Protein AF-A0A8J6LFM0-F1 (afdb_monomer_lite)

Radius of gyration: 25.04 Å; chains: 1; bounding box: 47×31×76 Å

pLDDT: mean 81.5, std 9.44, range [43.84, 94.25]

Organism: Tenebrio molitor (NCBI:txid7067)

Foldseek 3Di:
DLVLVLVVLVVLLVQVVPDPDGPADPVNNVVSVVSNVVSVVVCVVVVV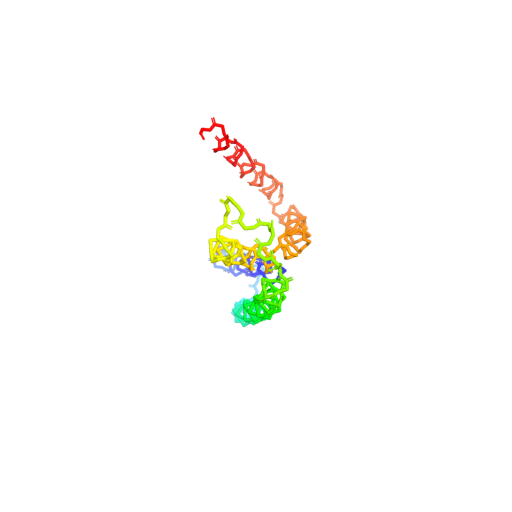VLVVVLVVVLVVQLVVVLVVLVVVLVPDDCPVVPPDDSVRVSVVVNVVSVVVSVCVSCVVCVPPVVVVVLVVSCVVCCVVPNCPSVVVVVVVVVVVVVVVVD

InterPro domains:
  IPR011527 ABC transporter type 1, transmembrane domain [PF00664] (4-144)
  IPR011527 ABC transporter type 1, transmembrane domain [PS50929] (1-150)
  IPR036640 ABC transporter type 1, transmembrane domain superfamily [G3DSA:1.20.1560.10] (1-150)
  IPR036640 ABC transporter type 1, transmembrane domain superfamily [SSF90123] (2-147)
  IPR050173 ATP-binding cassette transporter C-like [PTHR24223] (3-144)

Secondary structure (DSSP, 8-state):
-HHHHHHHHHHHHHHHHH-SS-SS-HHHHHHHHHHHHHHHHHHHHHHHHHHHHHHHHHHHHHHHHHHHHHHHHHH--GGGTTSS-HHHHHHHHHHHHHHHHHHHHHHHIIIIIHHHHHHHHHHHHHHHHTTHHHHHHHHHHHHHHHHTT-

Sequence (150 aa):
MLIICQPFCLGKLLDYFSQPETTITRDQAYVYAAVFVLLAALYVITFNWMILEETVLGMKVRVACGSLLYRHALKQTKSNLSKTTVGQTINLFANDLKRFEGLFTFLPFVLFITPIELIVSIYIFDVGYSHAALTAVAALVLIALGMCTY

Structure (mmCIF, N/CA/C/O backbone):
data_AF-A0A8J6LFM0-F1
#
_entry.id   AF-A0A8J6LFM0-F1
#
loop_
_atom_site.group_PDB
_atom_site.id
_atom_site.type_symbol
_atom_site.label_atom_id
_atom_site.label_alt_id
_atom_site.label_comp_id
_atom_site.label_asym_id
_atom_site.label_entity_id
_atom_site.label_seq_id
_atom_site.pdbx_PDB_ins_code
_atom_site.Cartn_x
_atom_site.Cartn_y
_atom_site.Cartn_z
_atom_site.occupancy
_atom_site.B_iso_or_equiv
_atom_site.auth_seq_id
_atom_site.auth_comp_id
_atom_site.auth_asym_id
_atom_site.auth_atom_id
_atom_site.pdbx_PDB_model_num
ATOM 1 N N . MET A 1 1 ? 6.666 -3.437 -5.667 1.00 62.03 1 MET A N 1
ATOM 2 C CA . MET A 1 1 ? 7.321 -4.217 -6.762 1.00 62.03 1 MET A CA 1
ATOM 3 C C . MET A 1 1 ? 6.794 -3.848 -8.153 1.00 62.03 1 MET A C 1
ATOM 5 O O . MET A 1 1 ? 7.579 -3.386 -8.969 1.00 62.03 1 MET A O 1
ATOM 9 N N . LEU A 1 2 ? 5.483 -3.952 -8.420 1.00 71.31 2 LEU A N 1
ATOM 10 C CA . LEU A 1 2 ? 4.858 -3.512 -9.687 1.00 71.31 2 LEU A CA 1
ATOM 11 C C . LEU A 1 2 ? 5.190 -2.057 -10.072 1.00 71.31 2 LEU A C 1
ATOM 13 O O . LEU A 1 2 ? 5.512 -1.779 -11.225 1.00 71.31 2 LEU A O 1
ATOM 17 N N . ILE A 1 3 ? 5.197 -1.159 -9.083 1.00 69.06 3 ILE A N 1
ATOM 18 C CA . ILE A 1 3 ? 5.529 0.266 -9.247 1.00 69.06 3 ILE A CA 1
ATOM 19 C C . ILE A 1 3 ? 7.004 0.475 -9.632 1.00 69.06 3 ILE A C 1
ATOM 21 O O . ILE A 1 3 ? 7.327 1.444 -10.302 1.00 69.06 3 ILE A O 1
ATOM 25 N N . ILE A 1 4 ? 7.905 -0.441 -9.258 1.00 73.31 4 ILE A N 1
ATOM 26 C CA . ILE A 1 4 ? 9.351 -0.328 -9.529 1.00 73.31 4 ILE A CA 1
ATOM 27 C C . ILE A 1 4 ? 9.661 -0.737 -10.978 1.00 73.31 4 ILE A C 1
ATOM 29 O O . ILE A 1 4 ? 10.528 -0.157 -11.625 1.00 73.31 4 ILE A O 1
ATOM 33 N N . CYS A 1 5 ? 8.924 -1.708 -11.527 1.00 77.44 5 CYS A N 1
ATOM 34 C CA . CYS A 1 5 ? 9.114 -2.167 -12.906 1.00 77.44 5 CYS A CA 1
ATOM 35 C C . CYS A 1 5 ? 8.598 -1.168 -13.956 1.00 77.44 5 CYS A C 1
ATOM 37 O O . CYS A 1 5 ? 9.129 -1.113 -15.067 1.00 77.44 5 CYS A O 1
ATOM 39 N N . GLN A 1 6 ? 7.582 -0.367 -13.620 1.00 83.50 6 GLN A N 1
ATOM 40 C CA . GLN A 1 6 ? 7.016 0.645 -14.518 1.00 83.50 6 GLN A CA 1
ATOM 41 C C . GLN A 1 6 ? 8.019 1.711 -15.000 1.00 83.50 6 GLN A C 1
ATOM 43 O O . GLN A 1 6 ? 8.125 1.879 -16.215 1.00 83.50 6 GLN A O 1
ATOM 48 N N . PRO A 1 7 ? 8.773 2.417 -14.132 1.00 83.00 7 PRO A N 1
ATOM 49 C CA . PRO A 1 7 ? 9.739 3.426 -14.562 1.00 83.00 7 PRO A CA 1
ATOM 50 C C . PRO A 1 7 ? 10.885 2.821 -15.375 1.00 83.00 7 PRO A C 1
ATOM 52 O O . PRO A 1 7 ? 11.396 3.485 -16.269 1.00 83.00 7 PRO A O 1
ATOM 55 N N . PHE A 1 8 ? 11.239 1.553 -15.146 1.00 83.38 8 PHE A N 1
ATOM 56 C CA . PHE A 1 8 ? 12.223 0.857 -15.975 1.00 83.38 8 PHE A CA 1
ATOM 57 C C . PHE A 1 8 ? 11.708 0.628 -17.406 1.00 83.38 8 PHE A C 1
ATOM 59 O O . PHE A 1 8 ? 12.404 0.931 -18.376 1.00 83.38 8 PHE A O 1
ATOM 66 N N . CYS A 1 9 ? 10.466 0.148 -17.552 1.00 85.31 9 CYS A N 1
ATOM 67 C CA . CYS A 1 9 ? 9.826 -0.012 -18.864 1.00 85.31 9 CYS A CA 1
ATOM 68 C C . CYS A 1 9 ? 9.665 1.338 -19.574 1.00 85.31 9 CYS A C 1
ATOM 70 O O . CYS A 1 9 ? 9.938 1.447 -20.768 1.00 85.31 9 CYS A O 1
ATOM 72 N N . LEU A 1 10 ? 9.266 2.372 -18.829 1.00 86.94 10 LEU A N 1
ATOM 73 C CA . LEU A 1 10 ? 9.148 3.731 -19.345 1.00 86.94 10 LEU A CA 1
ATOM 74 C C . LEU A 1 10 ? 10.508 4.285 -19.784 1.00 86.94 10 LEU A C 1
ATOM 76 O O . LEU A 1 10 ? 10.594 4.868 -20.857 1.00 86.94 10 LEU A O 1
ATOM 80 N N . GLY A 1 11 ? 11.573 4.055 -19.012 1.00 86.31 11 GLY A N 1
ATOM 81 C CA . GLY A 1 11 ? 12.936 4.451 -19.366 1.00 86.31 11 GLY A CA 1
ATOM 82 C C . GLY A 1 11 ? 13.386 3.848 -20.697 1.00 86.31 11 GLY A C 1
ATOM 83 O O . GLY A 1 11 ? 13.836 4.574 -21.576 1.00 86.31 11 GLY A O 1
ATOM 84 N N . LYS A 1 12 ? 13.156 2.544 -20.905 1.00 85.94 12 LYS A N 1
ATOM 85 C CA . LYS A 1 12 ? 13.449 1.878 -22.188 1.00 85.94 12 LYS A CA 1
ATOM 86 C C . LYS A 1 12 ? 12.605 2.400 -23.347 1.00 85.94 12 LYS A C 1
ATOM 88 O O . LYS A 1 12 ? 13.100 2.503 -24.466 1.00 85.94 12 LYS A O 1
ATOM 93 N N . LEU A 1 13 ? 11.349 2.758 -23.093 1.00 87.81 13 LEU A N 1
ATOM 94 C CA . LEU A 1 13 ? 10.502 3.381 -24.105 1.00 87.81 13 LEU A CA 1
ATOM 95 C C . LEU A 1 13 ? 11.001 4.792 -24.466 1.00 87.81 13 LEU A C 1
ATOM 97 O O . LEU A 1 13 ? 11.010 5.153 -25.638 1.00 87.81 13 LEU A O 1
ATOM 101 N N . LEU A 1 14 ? 11.454 5.573 -23.482 1.00 88.31 14 LEU A N 1
ATOM 102 C CA . LEU A 1 14 ? 12.028 6.902 -23.701 1.00 88.31 14 LEU A CA 1
ATOM 103 C C . LEU A 1 14 ? 13.361 6.843 -24.458 1.00 88.31 14 LEU A C 1
ATOM 105 O O . LEU A 1 14 ? 13.575 7.675 -25.340 1.00 88.31 14 LEU A O 1
ATOM 109 N N . ASP A 1 15 ? 14.213 5.852 -24.179 1.00 86.88 15 ASP A N 1
ATOM 110 C CA . ASP A 1 15 ? 15.462 5.617 -24.920 1.00 86.88 15 ASP A CA 1
ATOM 111 C C . ASP A 1 15 ? 15.193 5.409 -26.422 1.00 86.88 15 ASP A C 1
ATOM 113 O O . ASP A 1 15 ? 15.906 5.967 -27.257 1.00 86.88 15 ASP A O 1
ATOM 117 N N . TYR A 1 16 ? 14.124 4.676 -26.768 1.00 86.94 16 TYR A N 1
ATOM 118 C CA . TYR A 1 16 ? 13.698 4.456 -28.156 1.00 86.94 16 TYR A CA 1
ATOM 119 C C . TYR A 1 16 ? 13.277 5.751 -28.879 1.00 86.94 16 TYR A C 1
ATOM 121 O O . TYR A 1 16 ? 13.475 5.885 -30.082 1.00 86.94 16 TYR A O 1
ATOM 129 N N . PHE A 1 17 ? 12.697 6.723 -28.172 1.00 86.00 17 PHE A N 1
ATOM 130 C CA . PHE A 1 17 ? 12.272 7.985 -28.792 1.00 86.00 17 PHE A CA 1
ATOM 131 C C . PHE A 1 17 ? 13.342 9.082 -28.763 1.00 86.00 17 PHE A C 1
ATOM 133 O O . PHE A 1 17 ? 13.259 10.028 -29.543 1.00 86.00 17 PHE A O 1
ATOM 140 N N . SER A 1 18 ? 14.323 8.983 -27.863 1.00 85.56 18 SER A N 1
ATOM 141 C CA . SER A 1 18 ? 15.274 10.070 -27.595 1.00 85.56 18 SER A CA 1
ATOM 142 C C . SER A 1 18 ? 16.595 9.933 -28.354 1.00 85.56 18 SER A C 1
ATOM 144 O O . SER A 1 18 ? 17.274 10.937 -28.563 1.00 85.56 18 SER A O 1
ATOM 146 N N . GLN A 1 19 ? 16.991 8.718 -28.750 1.00 81.00 19 GLN A N 1
ATOM 147 C CA . GLN A 1 19 ? 18.281 8.478 -29.404 1.00 81.00 19 GLN A CA 1
ATOM 148 C C . GLN A 1 19 ? 18.108 8.295 -30.926 1.00 81.00 19 GLN A C 1
ATOM 150 O O . GLN A 1 19 ? 17.251 7.523 -31.343 1.00 81.00 19 GLN A O 1
ATOM 155 N N . PRO A 1 20 ? 18.920 8.954 -31.778 1.00 67.94 20 PRO A N 1
ATOM 156 C CA . PRO A 1 20 ? 18.880 8.749 -33.232 1.00 67.94 20 PRO A CA 1
ATOM 157 C C . PRO A 1 20 ? 19.282 7.328 -33.665 1.00 67.94 20 PRO A C 1
ATOM 159 O O . PRO A 1 20 ? 18.781 6.830 -34.668 1.00 67.94 20 PRO A O 1
ATOM 162 N N . GLU A 1 21 ? 20.159 6.671 -32.896 1.00 70.88 21 GLU A N 1
ATOM 163 C CA . GLU A 1 21 ? 20.585 5.281 -33.095 1.00 70.88 21 GLU A CA 1
ATOM 164 C C . GLU A 1 21 ? 20.254 4.439 -31.859 1.00 70.88 21 GLU A C 1
ATOM 166 O O . GLU A 1 21 ? 21.076 4.223 -30.971 1.00 70.88 21 GLU A O 1
ATOM 171 N N . THR A 1 22 ? 19.008 3.981 -31.776 1.00 71.50 22 THR A N 1
ATOM 172 C CA . THR A 1 22 ? 18.547 3.156 -30.656 1.00 71.50 22 THR A CA 1
ATOM 173 C C . THR A 1 22 ? 18.905 1.693 -30.901 1.00 71.50 22 THR A C 1
ATOM 175 O O . THR A 1 22 ? 18.638 1.163 -31.980 1.00 71.50 22 THR A O 1
ATOM 178 N N . THR A 1 23 ? 19.382 0.985 -29.880 1.00 78.50 23 THR A N 1
ATOM 179 C CA . THR A 1 23 ? 19.518 -0.484 -29.922 1.00 78.50 23 THR A CA 1
ATOM 180 C C . THR A 1 23 ? 18.176 -1.218 -29.813 1.00 78.50 23 THR A C 1
ATOM 182 O O . THR A 1 23 ? 18.117 -2.428 -30.027 1.00 78.50 23 THR A O 1
ATOM 185 N N . ILE A 1 24 ? 17.096 -0.501 -29.485 1.00 83.81 24 ILE A N 1
ATOM 186 C CA . ILE A 1 24 ? 15.760 -1.055 -29.259 1.00 83.81 24 ILE A CA 1
ATOM 187 C C . ILE A 1 24 ? 14.997 -1.111 -30.581 1.00 83.81 24 ILE A C 1
ATOM 189 O O . ILE A 1 24 ? 14.767 -0.103 -31.243 1.00 83.81 24 ILE A O 1
ATOM 193 N N . THR A 1 25 ? 14.559 -2.303 -30.972 1.00 87.75 25 THR A N 1
ATOM 194 C CA . THR A 1 25 ? 13.755 -2.469 -32.189 1.00 87.75 25 THR A CA 1
ATOM 195 C C . THR A 1 25 ? 12.314 -2.000 -31.960 1.00 87.75 25 THR A C 1
ATOM 197 O O . THR A 1 25 ? 11.802 -2.046 -30.842 1.00 87.75 25 THR A O 1
ATOM 200 N N . ARG A 1 26 ? 11.606 -1.614 -33.029 1.00 86.94 26 ARG A N 1
ATOM 201 C CA . ARG A 1 26 ? 10.199 -1.173 -32.956 1.00 86.94 26 ARG A CA 1
ATOM 202 C C . ARG A 1 26 ? 9.283 -2.188 -32.254 1.00 86.94 26 ARG A C 1
ATOM 204 O O . ARG A 1 26 ? 8.440 -1.798 -31.452 1.00 86.94 26 ARG A O 1
ATOM 211 N N . ASP A 1 27 ? 9.486 -3.481 -32.499 1.00 90.06 27 ASP A N 1
ATOM 212 C CA . ASP A 1 27 ? 8.709 -4.544 -31.850 1.00 90.06 27 ASP A CA 1
ATOM 213 C C . ASP A 1 27 ? 8.979 -4.617 -30.342 1.00 90.06 27 ASP A C 1
ATOM 215 O O . ASP A 1 27 ? 8.055 -4.771 -29.547 1.00 90.06 27 ASP A O 1
ATOM 219 N N . GLN A 1 28 ? 10.233 -4.419 -29.924 1.00 89.12 28 GLN A N 1
ATOM 220 C CA . GLN A 1 28 ? 10.599 -4.362 -28.508 1.00 89.12 28 GLN A CA 1
ATOM 221 C C . GLN A 1 28 ? 9.971 -3.145 -27.820 1.00 89.12 28 GLN A C 1
ATOM 223 O O . GLN A 1 28 ? 9.478 -3.266 -26.700 1.00 89.12 28 GLN A O 1
ATOM 228 N N . ALA A 1 29 ? 9.915 -1.994 -28.497 1.00 89.81 29 ALA A N 1
ATOM 229 C CA . ALA A 1 29 ? 9.238 -0.806 -27.980 1.00 89.81 29 ALA A CA 1
ATOM 230 C C . ALA A 1 29 ? 7.732 -1.051 -27.758 1.00 89.81 29 ALA A C 1
ATOM 232 O O . ALA A 1 29 ? 7.202 -0.686 -26.706 1.00 89.81 29 ALA A O 1
ATOM 233 N N . TYR A 1 30 ? 7.049 -1.734 -28.688 1.00 92.50 30 TYR A N 1
ATOM 234 C CA . TYR A 1 30 ? 5.647 -2.131 -28.496 1.00 92.50 30 TYR A CA 1
ATOM 235 C C . TYR A 1 30 ? 5.468 -3.092 -27.316 1.00 92.50 30 TYR A C 1
ATOM 237 O O . TYR A 1 30 ? 4.520 -2.933 -26.545 1.00 92.50 30 TYR A O 1
ATOM 245 N N . VAL A 1 31 ? 6.385 -4.047 -27.130 1.00 92.75 31 VAL A N 1
ATOM 246 C CA . VAL A 1 31 ? 6.366 -4.952 -25.970 1.00 92.75 31 VAL A CA 1
ATOM 247 C C . VAL A 1 31 ? 6.538 -4.171 -24.665 1.00 92.75 31 VAL A C 1
ATOM 249 O O . VAL A 1 31 ? 5.744 -4.365 -23.746 1.00 92.75 31 VAL A O 1
ATOM 252 N N . TYR A 1 32 ? 7.504 -3.250 -24.576 1.00 90.19 32 TYR A N 1
ATOM 253 C CA . TYR A 1 32 ? 7.694 -2.427 -23.375 1.00 90.19 32 TYR A CA 1
ATOM 254 C C . TYR A 1 32 ? 6.471 -1.557 -23.064 1.00 90.19 32 TYR A C 1
ATOM 256 O O . TYR A 1 32 ? 6.071 -1.466 -21.902 1.00 90.19 32 TYR A O 1
ATOM 264 N N . ALA A 1 33 ? 5.833 -0.974 -24.082 1.00 90.88 33 ALA A N 1
ATOM 265 C CA . ALA A 1 33 ? 4.601 -0.205 -23.913 1.00 90.88 33 ALA A CA 1
ATOM 266 C C . ALA A 1 33 ? 3.431 -1.082 -23.428 1.00 90.88 33 ALA A C 1
ATOM 268 O O . ALA A 1 33 ? 2.719 -0.704 -22.496 1.00 90.88 33 ALA A O 1
ATOM 269 N N . ALA A 1 34 ? 3.254 -2.273 -24.006 1.00 93.56 34 ALA A N 1
ATOM 270 C CA . ALA A 1 34 ? 2.214 -3.211 -23.588 1.00 93.56 34 ALA A CA 1
ATOM 271 C C . ALA A 1 34 ? 2.418 -3.680 -22.139 1.00 93.56 34 ALA A C 1
ATOM 273 O O . ALA A 1 34 ? 1.474 -3.676 -21.346 1.00 93.56 34 ALA A O 1
ATOM 274 N N . VAL A 1 35 ? 3.658 -4.021 -21.769 1.00 91.50 35 VAL A N 1
ATOM 275 C CA . VAL A 1 35 ? 4.021 -4.397 -20.396 1.00 91.50 35 VAL A CA 1
ATOM 276 C C . VAL A 1 35 ? 3.769 -3.236 -19.435 1.00 91.50 35 VAL A C 1
ATOM 278 O O . VAL A 1 35 ? 3.172 -3.447 -18.385 1.00 91.50 35 VAL A O 1
ATOM 281 N N . PHE A 1 36 ? 4.142 -2.005 -19.793 1.00 91.62 36 PHE A N 1
ATOM 282 C CA . PHE A 1 36 ? 3.890 -0.824 -18.965 1.00 91.62 36 PHE A CA 1
ATOM 283 C C . PHE A 1 36 ? 2.396 -0.633 -18.651 1.00 91.62 36 PHE A C 1
ATOM 285 O O . PHE A 1 36 ? 2.027 -0.443 -17.486 1.00 91.62 36 PHE A O 1
ATOM 292 N N . VAL A 1 37 ? 1.533 -0.737 -19.668 1.00 93.06 37 VAL A N 1
ATOM 293 C CA . VAL A 1 37 ? 0.073 -0.617 -19.507 1.00 93.06 37 VAL A CA 1
ATOM 294 C C . VAL A 1 37 ? -0.488 -1.766 -18.669 1.00 93.06 37 VAL A C 1
ATOM 296 O O . VAL A 1 37 ? -1.301 -1.535 -17.774 1.00 93.06 37 VAL A O 1
ATOM 299 N N . LEU A 1 38 ? -0.032 -2.997 -18.906 1.00 93.19 38 LEU A N 1
ATOM 300 C CA . LEU A 1 38 ? -0.471 -4.164 -18.140 1.00 93.19 38 LEU A CA 1
ATOM 301 C C . LEU A 1 38 ? -0.075 -4.057 -16.663 1.00 93.19 38 LEU A C 1
ATOM 303 O O . LEU A 1 38 ? -0.898 -4.323 -15.786 1.00 93.19 38 LEU A O 1
ATOM 307 N N . LEU A 1 39 ? 1.153 -3.615 -16.377 1.00 91.56 39 LEU A N 1
ATOM 308 C CA . LEU A 1 39 ? 1.611 -3.354 -15.012 1.00 91.56 39 LEU A CA 1
ATOM 309 C C . LEU A 1 39 ? 0.769 -2.257 -14.345 1.00 91.56 39 LEU A C 1
ATOM 311 O O . LEU A 1 39 ? 0.430 -2.391 -13.172 1.00 91.56 39 LEU A O 1
ATOM 315 N N . ALA A 1 40 ? 0.377 -1.213 -15.084 1.00 90.75 40 ALA A N 1
ATOM 316 C CA . ALA A 1 40 ? -0.498 -0.159 -14.564 1.00 90.75 40 ALA A CA 1
ATOM 317 C C . ALA A 1 40 ? -1.884 -0.695 -14.191 1.00 90.75 40 ALA A C 1
ATOM 319 O O . ALA A 1 40 ? -2.382 -0.424 -13.099 1.00 90.75 40 ALA A O 1
ATOM 320 N N . ALA A 1 41 ? -2.488 -1.494 -15.071 1.00 93.69 41 ALA A N 1
ATOM 321 C CA . ALA A 1 41 ? -3.786 -2.104 -14.813 1.00 93.69 41 ALA A CA 1
ATOM 322 C C . ALA A 1 41 ? -3.729 -3.045 -13.600 1.00 93.69 41 ALA A C 1
ATOM 324 O O . ALA A 1 41 ? -4.570 -2.955 -12.704 1.00 93.69 41 ALA A O 1
ATOM 325 N N . 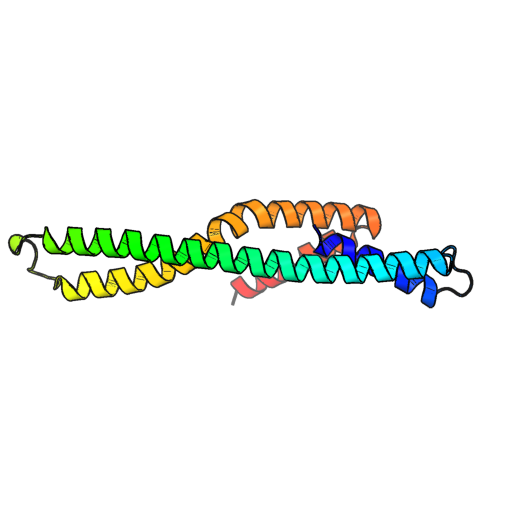LEU A 1 42 ? -2.705 -3.902 -13.530 1.00 93.25 42 LEU A N 1
ATOM 326 C CA . LEU A 1 42 ? -2.528 -4.821 -12.410 1.00 93.25 42 LEU A CA 1
ATOM 327 C C . LEU A 1 42 ? -2.285 -4.069 -11.096 1.00 93.25 42 LEU A C 1
ATOM 329 O O . LEU A 1 42 ? -2.835 -4.457 -10.065 1.00 93.25 42 LEU A O 1
ATOM 333 N N . TYR A 1 43 ? -1.524 -2.973 -11.128 1.00 89.88 43 TYR A N 1
ATOM 334 C CA . TYR A 1 43 ? -1.335 -2.113 -9.963 1.00 89.88 43 TYR A CA 1
ATOM 335 C C . TYR A 1 43 ? -2.669 -1.554 -9.460 1.00 89.88 43 TYR A C 1
ATOM 337 O O . TYR A 1 43 ? -2.986 -1.702 -8.285 1.00 89.88 43 TYR A O 1
ATOM 345 N N . VAL A 1 44 ? -3.495 -0.991 -10.346 1.00 93.00 44 VAL A N 1
ATOM 346 C CA . VAL A 1 44 ? -4.802 -0.441 -9.956 1.00 93.00 44 VAL A CA 1
ATOM 347 C C . VAL A 1 44 ? -5.696 -1.525 -9.355 1.00 93.00 44 VAL A C 1
ATOM 349 O O . VAL A 1 44 ? -6.293 -1.302 -8.303 1.00 93.00 44 VAL A O 1
ATOM 352 N N . ILE A 1 45 ? -5.772 -2.704 -9.974 1.00 94.25 45 ILE A N 1
ATOM 353 C CA . ILE A 1 45 ? -6.608 -3.808 -9.481 1.00 94.25 45 ILE A CA 1
ATOM 354 C C . ILE A 1 45 ? -6.136 -4.275 -8.100 1.00 94.25 45 ILE A C 1
ATOM 356 O O . ILE A 1 45 ? -6.939 -4.367 -7.173 1.00 94.25 45 ILE A O 1
ATOM 360 N N . THR A 1 46 ? -4.838 -4.542 -7.951 1.00 90.31 46 THR A N 1
ATOM 361 C CA . THR A 1 46 ? -4.269 -5.040 -6.688 1.00 90.31 46 THR A CA 1
ATOM 362 C C . THR A 1 46 ? -4.381 -4.011 -5.569 1.00 90.31 46 THR A C 1
ATOM 364 O O . THR A 1 46 ? -4.741 -4.369 -4.451 1.00 90.31 46 THR A O 1
ATOM 367 N N . PHE A 1 47 ? -4.162 -2.733 -5.873 1.00 88.19 47 PHE A N 1
ATOM 368 C CA . PHE A 1 47 ? -4.294 -1.647 -4.908 1.00 88.19 47 PHE A CA 1
ATOM 369 C C . PHE A 1 47 ? -5.736 -1.483 -4.413 1.00 88.19 47 PHE A C 1
ATOM 371 O O . PHE A 1 47 ? -5.974 -1.398 -3.210 1.00 88.19 47 PHE A O 1
ATOM 378 N N . ASN A 1 48 ? -6.713 -1.500 -5.326 1.00 90.69 48 ASN A N 1
ATOM 379 C CA . ASN A 1 48 ? -8.125 -1.408 -4.948 1.00 90.69 48 ASN A CA 1
ATOM 380 C C . ASN A 1 48 ? -8.574 -2.629 -4.136 1.00 90.69 48 ASN A C 1
ATOM 382 O O . ASN A 1 48 ? -9.302 -2.483 -3.156 1.00 90.69 48 ASN A O 1
ATOM 386 N N . TRP A 1 49 ? -8.116 -3.823 -4.518 1.00 93.62 49 TRP A N 1
ATOM 387 C CA . TRP A 1 49 ? -8.382 -5.047 -3.767 1.00 93.62 49 TRP A CA 1
ATOM 388 C C . TRP A 1 49 ? -7.831 -4.970 -2.338 1.00 93.62 49 TRP A C 1
ATOM 390 O O . TRP A 1 49 ? -8.542 -5.273 -1.383 1.00 93.62 49 TRP A O 1
ATOM 400 N N . MET A 1 50 ? -6.586 -4.513 -2.184 1.00 87.44 50 MET A N 1
ATOM 401 C CA . MET A 1 50 ? -5.937 -4.355 -0.882 1.00 87.44 50 MET A CA 1
ATOM 402 C C . MET A 1 50 ? -6.702 -3.381 0.022 1.00 87.44 50 MET A C 1
ATOM 404 O O . MET A 1 50 ? -7.009 -3.732 1.158 1.00 87.44 50 MET A O 1
ATOM 408 N N . ILE A 1 51 ? -7.090 -2.208 -0.495 1.00 87.38 51 ILE A N 1
ATOM 409 C CA . ILE A 1 51 ? -7.891 -1.228 0.260 1.00 87.38 51 ILE A CA 1
ATOM 410 C C . ILE A 1 51 ? -9.227 -1.827 0.705 1.00 87.38 51 ILE A C 1
ATOM 412 O O . ILE A 1 51 ? -9.684 -1.569 1.823 1.00 87.38 51 ILE A O 1
ATOM 416 N N . LEU A 1 52 ? -9.875 -2.610 -0.160 1.00 91.81 52 LEU A N 1
ATOM 417 C CA . LEU A 1 52 ? -11.146 -3.242 0.171 1.00 91.81 52 LEU A CA 1
ATOM 418 C C . LEU A 1 52 ? -10.987 -4.244 1.321 1.00 91.81 52 LEU A C 1
ATOM 420 O O . LEU A 1 52 ? -11.745 -4.177 2.289 1.00 91.81 52 LEU A O 1
ATOM 424 N N . GLU A 1 53 ? -9.999 -5.135 1.240 1.00 90.00 53 GLU A N 1
ATOM 425 C CA . GLU A 1 53 ? -9.692 -6.112 2.294 1.00 90.00 53 GLU A CA 1
ATOM 426 C C . GLU A 1 53 ? -9.358 -5.429 3.626 1.00 90.00 53 GLU A C 1
ATOM 428 O O . GLU A 1 53 ? -9.922 -5.775 4.668 1.00 90.00 53 GLU A O 1
ATOM 433 N N . GLU A 1 54 ? -8.507 -4.404 3.588 1.00 85.75 54 GLU A N 1
ATOM 434 C CA . GLU A 1 54 ? -8.153 -3.585 4.747 1.00 85.75 54 GLU A CA 1
ATOM 435 C C . GLU A 1 54 ? -9.389 -2.922 5.373 1.00 85.75 54 GLU A C 1
ATOM 437 O O . GLU A 1 54 ? -9.606 -3.002 6.584 1.00 85.75 54 GLU A O 1
ATOM 442 N N . THR A 1 55 ? -10.273 -2.356 4.551 1.00 86.44 55 THR A N 1
ATOM 443 C CA . THR A 1 55 ? -11.524 -1.741 5.020 1.00 86.44 55 THR A CA 1
ATOM 444 C C . THR A 1 55 ? -12.450 -2.772 5.669 1.00 86.44 55 THR A C 1
ATOM 446 O O . THR A 1 55 ? -13.030 -2.522 6.729 1.00 86.44 55 THR A O 1
ATOM 449 N N . VAL A 1 56 ? -12.584 -3.960 5.072 1.00 90.06 56 VAL A N 1
ATOM 450 C CA . VAL A 1 56 ? -13.390 -5.055 5.634 1.00 90.06 56 VAL A CA 1
ATOM 451 C C . VAL A 1 56 ? -12.812 -5.536 6.964 1.00 90.06 56 VAL A C 1
ATOM 453 O O . VAL A 1 56 ? -13.572 -5.808 7.901 1.00 90.06 56 VAL A O 1
ATOM 456 N N . LEU A 1 57 ? -11.487 -5.626 7.078 1.00 87.50 57 LEU A N 1
ATOM 457 C CA . LEU A 1 57 ? -10.815 -5.970 8.326 1.00 87.50 57 LEU A CA 1
ATOM 458 C C . LEU A 1 57 ? -11.070 -4.911 9.409 1.00 87.50 57 LEU A C 1
ATOM 460 O O . LEU A 1 57 ? -11.465 -5.274 10.521 1.00 87.50 57 LEU A O 1
ATOM 464 N N . GLY A 1 58 ? -10.938 -3.625 9.075 1.00 85.62 58 GLY A N 1
ATOM 465 C CA . GLY A 1 58 ? -11.251 -2.512 9.975 1.00 85.62 58 GLY A CA 1
ATOM 466 C C . GLY A 1 58 ? -12.683 -2.588 10.515 1.00 85.62 58 GLY A C 1
ATOM 467 O O . GLY A 1 58 ? -12.900 -2.581 11.733 1.00 85.62 58 GLY A O 1
ATOM 468 N N . MET A 1 59 ? -13.658 -2.823 9.630 1.00 87.81 59 MET A N 1
ATOM 469 C CA . MET A 1 59 ? -15.060 -2.988 10.027 1.00 87.81 59 MET A CA 1
ATOM 470 C C . MET A 1 59 ? -15.267 -4.167 10.991 1.00 87.81 59 MET A C 1
ATOM 472 O O . MET A 1 59 ? -16.003 -4.040 11.975 1.00 87.81 59 MET A O 1
ATOM 476 N N . LYS A 1 60 ? -14.610 -5.312 10.753 1.00 89.38 60 LYS A N 1
ATOM 477 C CA . LYS A 1 60 ? -14.684 -6.482 11.651 1.00 89.38 60 LYS A CA 1
ATOM 478 C C . LYS A 1 60 ? -14.146 -6.150 13.045 1.00 89.38 60 LYS A C 1
ATOM 480 O O . LYS A 1 60 ? -14.795 -6.483 14.040 1.00 89.38 60 LYS A O 1
ATOM 485 N N . VAL A 1 61 ? -13.004 -5.461 13.123 1.00 85.75 61 VAL A N 1
ATOM 486 C CA . VAL A 1 61 ? -12.405 -5.011 14.393 1.00 85.75 61 VAL A CA 1
ATOM 487 C C . VAL A 1 61 ? -13.360 -4.077 15.133 1.00 85.75 61 VAL A C 1
ATOM 489 O O . VAL A 1 61 ? -13.618 -4.276 16.323 1.00 85.75 61 VAL A O 1
ATOM 492 N N . ARG A 1 62 ? -13.959 -3.109 14.432 1.00 84.94 62 ARG A N 1
ATOM 493 C CA . ARG A 1 62 ? -14.928 -2.175 15.017 1.00 84.94 62 ARG A CA 1
ATOM 494 C C . ARG A 1 62 ? -16.127 -2.894 15.635 1.00 84.94 62 ARG A C 1
ATOM 496 O O . ARG A 1 62 ? -16.500 -2.589 16.770 1.00 84.94 62 ARG A O 1
ATOM 503 N N . VAL A 1 63 ? -16.720 -3.852 14.920 1.00 89.06 63 VAL A N 1
ATOM 504 C CA . VAL A 1 63 ? -17.878 -4.623 15.411 1.00 89.06 63 VAL A CA 1
ATOM 505 C C . VAL A 1 63 ? -17.502 -5.481 16.623 1.00 89.06 63 VAL A C 1
ATOM 507 O O . VAL A 1 63 ? -18.242 -5.501 17.613 1.00 89.06 63 VAL A O 1
ATOM 510 N N . ALA A 1 64 ? -16.346 -6.149 16.589 1.00 89.12 64 ALA A N 1
ATOM 511 C CA . ALA A 1 64 ? -15.871 -6.981 17.694 1.00 89.12 64 ALA A CA 1
ATOM 512 C C . ALA A 1 64 ? -15.601 -6.150 18.961 1.00 89.12 64 ALA A C 1
ATOM 514 O O . ALA A 1 64 ? -16.144 -6.443 20.031 1.00 89.12 64 ALA A O 1
ATOM 515 N N . CYS A 1 65 ? -14.826 -5.071 18.836 1.00 86.50 65 CYS A N 1
ATOM 516 C CA . CYS A 1 65 ? -14.488 -4.192 19.951 1.00 86.50 65 CYS A CA 1
ATOM 517 C C . CYS A 1 65 ? -15.712 -3.455 20.504 1.00 86.50 65 CYS A C 1
ATOM 519 O O . CYS A 1 65 ? -15.884 -3.386 21.722 1.00 86.50 65 CYS A O 1
ATOM 521 N N . GLY A 1 66 ? -16.600 -2.966 19.632 1.00 85.62 66 GLY A N 1
ATOM 522 C CA . GLY A 1 66 ? -17.856 -2.339 20.042 1.00 85.62 66 GLY A CA 1
ATOM 523 C C . GLY A 1 66 ? -18.744 -3.293 20.847 1.00 85.62 66 GLY A C 1
ATOM 524 O O . GLY A 1 66 ? -19.277 -2.914 21.891 1.00 85.62 66 GLY A O 1
ATOM 525 N N . SER A 1 67 ? -18.832 -4.559 20.427 1.00 88.69 67 SER A N 1
ATOM 526 C CA . SER A 1 67 ? -19.590 -5.595 21.142 1.00 88.69 67 SER A CA 1
ATOM 527 C C . SER A 1 67 ? -18.987 -5.916 22.515 1.00 88.69 67 SER A C 1
ATOM 529 O O . SER A 1 67 ? -19.718 -6.059 23.498 1.00 88.69 67 SER A O 1
ATOM 531 N N . LEU A 1 68 ? -17.656 -6.013 22.610 1.00 87.19 68 LEU A N 1
ATOM 532 C CA . LEU A 1 68 ? -16.952 -6.248 23.876 1.00 87.19 68 LEU A CA 1
ATOM 533 C C . LEU A 1 68 ? -17.129 -5.082 24.853 1.00 87.19 68 LEU A C 1
ATOM 535 O O . LEU A 1 68 ? -17.455 -5.313 26.020 1.00 87.19 68 LEU A O 1
ATOM 539 N N . LEU A 1 69 ? -16.979 -3.846 24.371 1.00 85.81 69 LEU A N 1
ATOM 540 C CA . LEU A 1 69 ? -17.176 -2.638 25.168 1.00 85.81 69 LEU A CA 1
ATOM 541 C C . LEU A 1 69 ? -18.602 -2.565 25.714 1.00 85.81 69 LEU A C 1
ATOM 543 O O . LEU A 1 69 ? -18.792 -2.326 26.905 1.00 85.81 69 LEU A O 1
ATOM 547 N N . TYR A 1 70 ? -19.601 -2.815 24.866 1.00 84.69 70 TYR A N 1
ATOM 548 C CA . TYR A 1 70 ? -21.001 -2.791 25.278 1.00 84.69 70 TYR A CA 1
ATOM 549 C C . TYR A 1 70 ? -21.293 -3.844 26.358 1.00 84.69 70 TYR A C 1
ATOM 551 O O . TYR A 1 70 ? -21.881 -3.535 27.396 1.00 84.69 70 TYR A O 1
ATOM 559 N N . ARG A 1 71 ? -20.802 -5.081 26.179 1.00 86.81 71 ARG A N 1
ATOM 560 C CA . ARG A 1 71 ? -20.926 -6.144 27.195 1.00 86.81 71 ARG A CA 1
ATOM 561 C C . ARG A 1 71 ? -20.210 -5.790 28.498 1.00 86.81 71 ARG A C 1
ATOM 563 O O . ARG A 1 71 ? -20.703 -6.152 29.564 1.00 86.81 71 ARG A O 1
ATOM 570 N N . HIS A 1 72 ? -19.063 -5.117 28.429 1.00 83.88 72 HIS A N 1
ATOM 571 C CA . HIS A 1 72 ? -18.335 -4.662 29.612 1.00 83.88 72 HIS A CA 1
ATOM 572 C C . HIS A 1 72 ? -19.095 -3.552 30.348 1.00 83.88 72 HIS A C 1
ATOM 574 O O . HIS A 1 72 ? -19.261 -3.628 31.564 1.00 83.88 72 HIS A O 1
ATOM 580 N N . ALA A 1 73 ? -19.624 -2.572 29.615 1.00 81.62 73 ALA A N 1
ATOM 581 C CA . ALA A 1 73 ? -20.398 -1.471 30.175 1.00 81.62 73 ALA A CA 1
ATOM 582 C C . ALA A 1 73 ? -21.662 -1.949 30.907 1.00 81.62 73 ALA A C 1
ATOM 584 O O . ALA A 1 73 ? -21.973 -1.434 31.977 1.00 81.62 73 ALA A O 1
ATOM 585 N N . LEU A 1 74 ? -22.349 -2.971 30.382 1.00 82.00 74 LEU A N 1
ATOM 586 C CA . LEU A 1 74 ? -23.518 -3.571 31.039 1.00 82.00 74 LEU A CA 1
ATOM 587 C C . LEU A 1 74 ? -23.181 -4.349 32.324 1.00 82.00 74 LEU A C 1
ATOM 589 O O . LEU A 1 74 ? -24.057 -4.537 33.164 1.00 82.00 74 LEU A O 1
ATOM 593 N N . LYS A 1 75 ? -21.936 -4.819 32.484 1.00 81.19 75 LYS A N 1
ATOM 594 C CA . LYS A 1 75 ? -21.482 -5.582 33.662 1.00 81.19 75 LYS A CA 1
ATOM 595 C C . LYS A 1 75 ? -20.892 -4.711 34.778 1.00 81.19 75 LYS A C 1
ATOM 597 O O . LYS A 1 75 ? -20.669 -5.217 35.874 1.00 81.19 75 LYS A O 1
ATOM 602 N N . GLN A 1 76 ? -20.614 -3.436 34.518 1.00 71.12 76 GLN A N 1
ATOM 603 C CA . GLN A 1 76 ? -20.084 -2.506 35.518 1.00 71.12 76 GLN A CA 1
ATOM 604 C C . GLN A 1 76 ? -21.205 -2.052 36.474 1.00 71.12 76 GLN A C 1
ATOM 606 O O . GLN A 1 76 ? -22.185 -1.431 36.066 1.00 71.12 76 GLN A O 1
ATOM 611 N N . THR A 1 77 ? -21.070 -2.370 37.764 1.00 58.62 77 THR A N 1
ATOM 612 C CA . THR A 1 77 ? -22.050 -2.039 38.814 1.00 58.62 77 THR A CA 1
ATOM 613 C C . THR A 1 77 ? -21.979 -0.557 39.212 1.00 58.62 77 THR A C 1
ATOM 615 O O . THR A 1 77 ? -20.899 0.030 39.271 1.00 58.62 77 THR A O 1
ATOM 618 N N . LYS A 1 78 ? -23.123 0.041 39.591 1.00 59.00 78 LYS A N 1
ATOM 619 C CA . LYS A 1 78 ? -23.276 1.452 40.026 1.00 59.00 78 LYS A CA 1
ATOM 620 C C . LYS A 1 78 ? -22.309 1.919 41.138 1.00 59.00 78 LYS A C 1
ATOM 622 O O . LYS A 1 78 ? -22.152 3.119 41.324 1.00 59.00 78 LYS A O 1
AT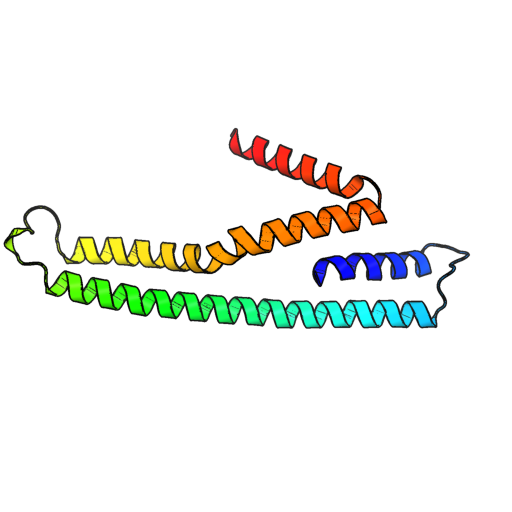OM 627 N N . SER A 1 79 ? -21.647 1.000 41.847 1.00 56.72 79 SER A N 1
ATOM 628 C CA . SER A 1 79 ? -20.697 1.282 42.936 1.00 56.72 79 SER A CA 1
ATOM 629 C C . SER A 1 79 ? -19.447 2.069 42.508 1.00 56.72 79 SER A C 1
ATOM 631 O O . SER A 1 79 ? -18.827 2.699 43.357 1.00 56.72 79 SER A O 1
ATOM 633 N N . ASN A 1 80 ? -19.088 2.069 41.218 1.00 55.75 80 ASN A N 1
ATOM 634 C CA . ASN A 1 80 ? -17.923 2.798 40.686 1.00 55.75 80 ASN A CA 1
ATOM 635 C C . ASN A 1 80 ? -18.305 4.089 39.925 1.00 55.75 80 ASN A C 1
ATOM 637 O O . ASN A 1 80 ? -17.451 4.746 39.336 1.00 55.75 80 ASN A O 1
ATOM 641 N N . LEU A 1 81 ? -19.589 4.468 39.934 1.00 58.03 81 LEU A N 1
ATOM 642 C CA . LEU A 1 81 ? -20.179 5.534 39.112 1.00 58.03 81 LEU A CA 1
ATOM 643 C C . LEU A 1 81 ? -20.100 6.932 39.758 1.00 58.03 81 LEU A C 1
ATOM 645 O O . LEU A 1 81 ? -20.977 7.762 39.546 1.00 58.03 81 LEU A O 1
ATOM 649 N N . SER A 1 82 ? -19.109 7.203 40.608 1.00 57.97 82 SER A N 1
ATOM 650 C CA . SER A 1 82 ? -19.083 8.462 41.370 1.00 57.97 82 SER A CA 1
ATOM 651 C C . SER A 1 82 ? -18.39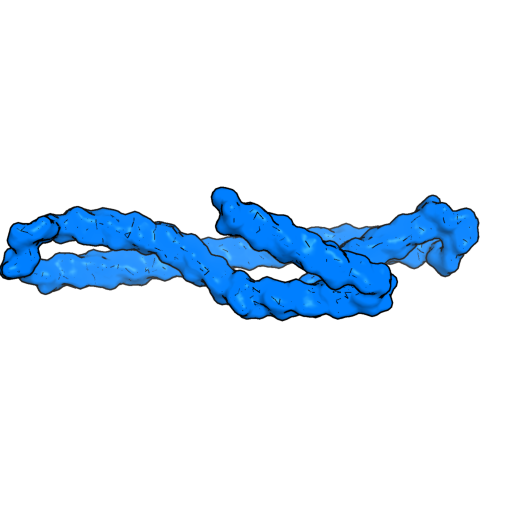6 9.627 40.647 1.00 57.97 82 SER A C 1
ATOM 653 O O . SER A 1 82 ? -18.511 10.759 41.107 1.00 57.97 82 SER A O 1
ATOM 655 N N . LYS A 1 83 ? -17.700 9.391 39.519 1.00 60.31 83 LYS A N 1
ATOM 656 C CA . LYS A 1 83 ? -16.937 10.441 38.802 1.00 60.31 83 LYS A CA 1
ATOM 657 C C . LYS A 1 83 ? -17.150 10.522 37.285 1.00 60.31 83 LYS A C 1
ATOM 659 O O . LYS A 1 83 ? -16.918 11.583 36.716 1.00 60.31 83 LYS A O 1
ATOM 664 N N . THR A 1 84 ? -17.613 9.461 36.628 1.00 65.25 84 THR A N 1
ATOM 665 C CA . THR A 1 84 ? -17.819 9.425 35.168 1.00 65.25 84 THR A CA 1
ATOM 666 C C . THR A 1 84 ? -19.046 8.588 34.838 1.00 65.25 84 THR A C 1
ATOM 668 O O . THR A 1 84 ? -19.210 7.482 35.351 1.00 65.25 84 THR A O 1
ATOM 671 N N . THR A 1 85 ? -19.941 9.115 33.998 1.00 77.44 85 THR A N 1
ATOM 672 C CA . THR A 1 85 ? -21.124 8.355 33.569 1.00 77.44 85 THR A CA 1
ATOM 673 C C . THR A 1 85 ? -20.716 7.270 32.569 1.00 77.44 85 THR A C 1
ATOM 675 O O . THR A 1 85 ? -19.873 7.503 31.706 1.00 77.44 85 THR A O 1
ATOM 678 N N . VAL A 1 86 ? -21.347 6.090 32.632 1.00 77.00 86 VAL A N 1
ATOM 679 C CA . VAL A 1 86 ? -21.095 4.981 31.685 1.00 77.00 86 VAL A CA 1
ATOM 680 C C . VAL A 1 86 ? -21.214 5.449 30.227 1.00 77.00 86 VAL A C 1
ATOM 682 O O . VAL A 1 86 ? -20.417 5.049 29.384 1.00 77.00 86 VAL A O 1
ATOM 685 N N . GLY A 1 87 ? -22.150 6.361 29.939 1.00 78.56 87 GLY A N 1
ATOM 686 C CA . GLY A 1 87 ? -22.310 6.965 28.614 1.00 78.56 87 GLY A CA 1
ATOM 687 C C . GLY A 1 87 ? -21.106 7.798 28.160 1.00 78.56 87 GLY A C 1
ATOM 688 O O . GLY A 1 87 ? -20.696 7.683 27.008 1.00 78.56 87 GLY A O 1
ATOM 689 N N . GLN A 1 88 ? -20.489 8.581 29.054 1.00 81.88 88 GLN A N 1
ATOM 690 C CA . GLN A 1 88 ? -19.268 9.335 28.740 1.00 81.88 88 GLN A CA 1
ATOM 691 C C . GLN A 1 88 ? -18.089 8.403 28.439 1.00 81.88 88 GLN A C 1
ATOM 693 O O . GLN A 1 88 ? -17.369 8.633 27.469 1.00 81.88 88 GLN A O 1
ATOM 698 N N . THR A 1 89 ? -17.918 7.327 29.215 1.00 81.94 89 THR A N 1
ATOM 699 C CA . THR A 1 89 ? -16.862 6.331 28.975 1.00 81.94 89 THR A CA 1
ATOM 700 C C . THR A 1 89 ? -17.061 5.602 27.648 1.00 81.94 89 THR A C 1
ATOM 702 O O . THR A 1 89 ? -16.105 5.450 26.893 1.00 81.94 89 THR A O 1
ATOM 705 N N . ILE A 1 90 ? -18.294 5.197 27.323 1.00 83.75 90 ILE A N 1
ATOM 706 C CA . ILE A 1 90 ? -18.598 4.557 26.036 1.00 83.75 90 ILE A CA 1
ATOM 707 C C . ILE A 1 90 ? -18.337 5.520 24.878 1.00 83.75 90 ILE A C 1
ATOM 709 O O . ILE A 1 90 ? -17.754 5.107 23.883 1.00 83.75 90 ILE A O 1
ATOM 713 N N . ASN A 1 91 ? -18.743 6.787 24.991 1.00 86.06 91 ASN A N 1
ATOM 714 C CA . ASN A 1 91 ? -18.556 7.762 23.919 1.00 86.06 91 ASN A CA 1
ATOM 715 C C . ASN A 1 91 ? -17.071 8.052 23.656 1.00 86.06 91 ASN A C 1
ATOM 717 O O . ASN A 1 91 ? -16.643 8.078 22.504 1.00 86.06 91 ASN A O 1
ATOM 721 N N . LEU A 1 92 ? -16.280 8.211 24.722 1.00 85.31 92 LEU A N 1
ATOM 722 C CA . LEU A 1 92 ? -14.830 8.370 24.616 1.00 85.31 92 LEU A CA 1
ATOM 723 C C . LEU A 1 92 ? -14.198 7.149 23.936 1.00 85.31 92 LEU A C 1
ATOM 725 O O . LEU A 1 92 ? -13.482 7.286 22.950 1.00 85.31 92 LEU A O 1
ATOM 729 N N . PHE A 1 93 ? -14.544 5.947 24.397 1.00 83.81 93 PHE A N 1
ATOM 730 C CA . PHE A 1 93 ? -13.988 4.713 23.852 1.00 83.81 93 PHE A CA 1
ATOM 731 C C . PHE A 1 93 ? -14.450 4.449 22.411 1.00 83.81 93 PHE A C 1
ATOM 733 O O . PHE A 1 93 ? -13.680 3.954 21.599 1.00 83.81 93 PHE A O 1
ATOM 740 N N . ALA A 1 94 ? -15.683 4.806 22.049 1.00 83.56 94 ALA A N 1
ATOM 741 C CA . ALA A 1 94 ? -16.184 4.708 20.679 1.00 83.56 94 ALA A CA 1
ATOM 742 C C . ALA A 1 94 ? -15.446 5.661 19.725 1.00 83.56 94 ALA A C 1
ATOM 744 O O . ALA A 1 94 ? -15.164 5.297 18.581 1.00 83.56 94 ALA A O 1
ATOM 745 N N . ASN A 1 95 ? -15.099 6.861 20.198 1.00 86.56 95 ASN A N 1
ATOM 746 C CA . ASN A 1 95 ? -14.263 7.793 19.451 1.00 86.56 95 ASN A CA 1
ATOM 747 C C . ASN A 1 95 ? -12.834 7.253 19.273 1.00 86.56 95 ASN A C 1
ATOM 749 O O . ASN A 1 95 ? -12.282 7.312 18.171 1.00 86.56 95 ASN A O 1
ATOM 753 N N . ASP A 1 96 ? -12.269 6.657 20.320 1.00 86.31 96 ASP A N 1
ATOM 754 C CA . ASP A 1 96 ? -10.940 6.049 20.260 1.00 86.31 96 ASP A CA 1
ATOM 755 C C . ASP A 1 96 ? -10.926 4.815 19.352 1.00 86.31 96 ASP A C 1
ATOM 757 O O . ASP A 1 96 ? -10.007 4.660 18.553 1.00 86.31 96 ASP A O 1
ATOM 761 N N . LEU A 1 97 ? -11.975 3.987 19.373 1.00 83.38 97 LEU A N 1
ATOM 762 C CA . LEU A 1 97 ? -12.127 2.837 18.476 1.00 83.38 97 LEU A CA 1
ATOM 763 C C . LEU A 1 97 ? -12.120 3.240 17.004 1.00 83.38 97 LEU A C 1
ATOM 765 O O . LEU A 1 97 ? -11.507 2.545 16.200 1.00 83.38 97 LEU A O 1
ATOM 769 N N . LYS A 1 98 ? -12.741 4.370 16.651 1.00 81.62 98 LYS A N 1
ATOM 770 C CA . LYS A 1 98 ? -12.706 4.893 15.278 1.00 81.62 98 LYS A CA 1
ATOM 771 C C . LYS A 1 98 ? -11.282 5.273 14.853 1.00 81.62 98 LYS A C 1
ATOM 773 O O . LYS A 1 98 ? -10.895 5.036 13.712 1.00 81.62 98 LYS A O 1
ATOM 778 N N . ARG A 1 99 ? -10.492 5.857 15.760 1.00 80.38 99 ARG A N 1
ATOM 779 C CA . ARG A 1 99 ? -9.071 6.150 15.504 1.00 80.38 99 ARG A CA 1
ATOM 780 C C . ARG A 1 99 ? -8.227 4.877 15.432 1.00 80.38 99 ARG A C 1
ATOM 782 O O . ARG A 1 99 ? -7.390 4.762 14.542 1.00 80.38 99 ARG A O 1
ATOM 789 N N . PHE A 1 100 ? -8.461 3.927 16.333 1.00 78.56 100 PHE A N 1
ATOM 790 C CA . PHE A 1 100 ? -7.749 2.653 16.372 1.00 78.56 100 PHE A CA 1
ATOM 791 C C . PHE A 1 100 ? -8.037 1.781 15.153 1.00 78.56 100 PHE A C 1
ATOM 793 O O . PHE A 1 100 ? -7.114 1.161 14.644 1.00 78.56 100 PHE A O 1
ATOM 800 N N . GLU A 1 101 ? -9.273 1.761 14.656 1.00 80.81 101 GLU A N 1
ATOM 801 C CA . GLU A 1 101 ? -9.642 1.083 13.412 1.00 80.81 101 GLU A CA 1
ATOM 802 C C . GLU A 1 101 ? -8.766 1.562 12.252 1.00 80.81 101 GLU A C 1
ATOM 804 O O . GLU A 1 101 ? -8.118 0.744 11.605 1.00 80.81 101 GLU A O 1
ATOM 809 N N . GLY A 1 102 ? -8.663 2.879 12.046 1.00 77.50 102 GLY A N 1
ATOM 810 C CA . GLY A 1 102 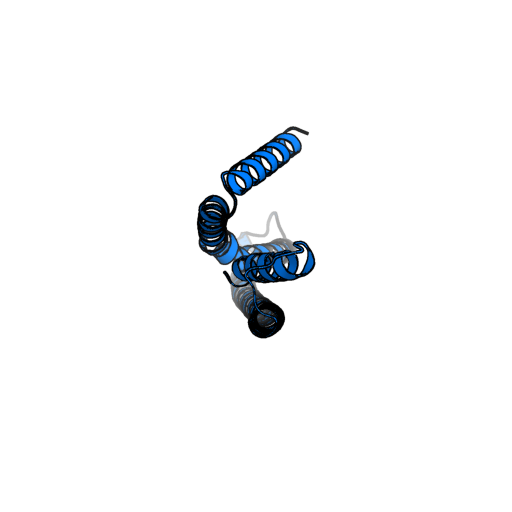? -7.785 3.438 11.017 1.00 77.50 102 GLY A CA 1
ATOM 811 C C . GLY A 1 102 ? -6.320 3.060 11.240 1.00 77.50 102 GLY A C 1
ATOM 812 O O . GLY A 1 102 ? -5.657 2.591 10.322 1.00 77.50 102 GLY A O 1
ATOM 813 N N . LEU A 1 103 ? -5.819 3.197 12.470 1.00 76.75 103 LEU A N 1
ATOM 814 C CA . LEU A 1 103 ? -4.414 2.930 12.777 1.00 76.75 103 LEU A CA 1
ATOM 815 C C . LEU A 1 103 ? -4.037 1.449 12.585 1.00 76.75 103 LEU A C 1
ATOM 817 O O . LEU A 1 103 ? -3.054 1.155 11.912 1.00 76.75 103 LEU A O 1
ATOM 821 N N . PHE A 1 104 ? -4.812 0.515 13.145 1.00 75.69 104 PHE A N 1
ATOM 822 C CA . PHE A 1 104 ? -4.530 -0.925 13.085 1.00 75.69 104 PHE A CA 1
ATOM 823 C C . PHE A 1 104 ? -4.773 -1.537 11.710 1.00 75.69 104 PHE A C 1
ATOM 825 O O . PHE A 1 104 ? -4.171 -2.563 11.404 1.00 75.69 104 PHE A O 1
ATOM 832 N N . THR A 1 105 ? -5.614 -0.911 10.887 1.00 79.12 105 THR A N 1
ATOM 833 C CA . THR A 1 105 ? -5.808 -1.332 9.498 1.00 79.12 105 THR A CA 1
ATOM 834 C C . THR A 1 105 ? -4.526 -1.130 8.685 1.00 79.12 105 THR A C 1
ATOM 836 O O . THR A 1 105 ? -4.111 -2.042 7.979 1.00 79.12 105 THR A O 1
ATOM 839 N N . PHE A 1 106 ? -3.832 0.001 8.865 1.00 74.81 106 PHE A N 1
ATOM 840 C CA . PHE A 1 106 ? -2.607 0.315 8.113 1.00 74.81 106 PHE A CA 1
ATOM 841 C C . PHE A 1 106 ? -1.301 -0.107 8.804 1.00 74.81 106 PHE A C 1
ATOM 843 O O . PHE A 1 106 ? -0.274 -0.247 8.139 1.00 74.81 106 PHE A O 1
ATOM 850 N N . LEU A 1 107 ? -1.300 -0.310 10.127 1.00 81.62 107 LEU A N 1
ATOM 851 C CA . LEU A 1 107 ? -0.076 -0.572 10.901 1.00 81.62 107 LEU A CA 1
ATOM 852 C C . LEU A 1 107 ? 0.758 -1.752 10.369 1.00 81.62 107 LEU A C 1
ATOM 854 O O . LEU A 1 107 ? 1.970 -1.590 10.222 1.00 81.62 107 LEU A O 1
ATOM 858 N N . PRO A 1 108 ? 0.166 -2.929 10.073 1.00 81.12 108 PRO A N 1
ATOM 859 C CA . PRO A 1 108 ? 0.936 -4.074 9.594 1.00 81.12 108 PRO A CA 1
ATOM 860 C C . PRO A 1 108 ? 1.586 -3.801 8.234 1.00 81.12 108 PRO A C 1
ATOM 862 O O . PRO A 1 108 ? 2.738 -4.171 8.010 1.00 81.12 108 PRO A O 1
ATOM 865 N N . PHE A 1 109 ? 0.875 -3.106 7.346 1.00 81.81 109 PHE A N 1
ATOM 866 C CA . PHE A 1 109 ? 1.396 -2.723 6.039 1.00 81.81 109 PHE A CA 1
ATOM 867 C C . PHE A 1 109 ? 2.584 -1.759 6.179 1.00 81.81 109 PHE A C 1
ATOM 869 O O . PHE A 1 109 ? 3.664 -2.024 5.648 1.00 81.81 109 PHE A O 1
ATOM 876 N N . VAL A 1 110 ? 2.419 -0.698 6.974 1.00 82.31 110 VAL A N 1
ATOM 877 C CA . VAL A 1 110 ? 3.442 0.341 7.180 1.00 82.31 110 VAL A CA 1
ATOM 878 C C . VAL A 1 110 ? 4.684 -0.192 7.897 1.00 82.31 110 VAL A C 1
ATOM 880 O O . VAL A 1 110 ? 5.797 0.206 7.565 1.00 82.31 110 VAL A O 1
ATOM 883 N N . LEU A 1 111 ? 4.522 -1.081 8.879 1.00 84.81 111 LEU A N 1
ATOM 884 C CA . LEU A 1 111 ? 5.646 -1.571 9.683 1.00 84.81 111 LEU A CA 1
ATOM 885 C C . LEU A 1 111 ? 6.455 -2.671 8.998 1.00 84.81 111 LEU A C 1
ATOM 887 O O . LEU A 1 111 ? 7.653 -2.775 9.254 1.00 84.81 111 LEU A O 1
ATOM 891 N N . PHE A 1 112 ? 5.827 -3.497 8.159 1.00 83.56 112 PHE A N 1
ATOM 892 C CA . PHE A 1 112 ? 6.487 -4.679 7.600 1.00 83.56 112 PHE A CA 1
ATOM 893 C C . PHE A 1 112 ? 6.659 -4.609 6.086 1.00 83.56 112 PHE A C 1
ATOM 895 O O . PHE A 1 112 ? 7.755 -4.854 5.589 1.00 83.56 112 PHE A O 1
ATOM 902 N N . ILE A 1 113 ? 5.611 -4.257 5.340 1.00 83.88 113 ILE A N 1
ATOM 903 C CA . ILE A 1 113 ? 5.653 -4.287 3.872 1.00 83.88 113 ILE A CA 1
ATOM 904 C C . ILE A 1 113 ? 6.416 -3.076 3.329 1.00 83.88 113 ILE A C 1
ATOM 906 O O . ILE A 1 113 ? 7.320 -3.235 2.508 1.00 83.88 113 ILE A O 1
ATOM 910 N N . THR A 1 114 ? 6.106 -1.876 3.823 1.00 84.12 114 THR A N 1
ATOM 911 C CA . THR A 1 114 ? 6.697 -0.627 3.320 1.00 84.12 114 THR A CA 1
ATOM 912 C C . THR A 1 114 ? 8.227 -0.554 3.463 1.00 84.12 114 THR A C 1
ATOM 914 O O . THR A 1 114 ? 8.877 -0.169 2.490 1.00 84.12 114 THR A O 1
ATOM 917 N N . PRO A 1 115 ? 8.860 -0.946 4.590 1.00 87.25 115 PRO A N 1
ATOM 918 C CA . PRO A 1 115 ? 10.317 -0.881 4.718 1.00 87.25 115 PRO A CA 1
ATOM 919 C C . PRO A 1 115 ? 11.027 -1.864 3.787 1.00 87.25 115 PRO A C 1
ATOM 921 O O . PRO A 1 115 ? 12.043 -1.522 3.185 1.00 87.25 115 PRO A O 1
ATOM 924 N N . ILE A 1 116 ? 10.473 -3.070 3.626 1.00 87.25 116 ILE A N 1
ATOM 925 C CA . ILE A 1 116 ? 11.011 -4.073 2.701 1.00 87.25 116 ILE A CA 1
ATOM 926 C C . ILE A 1 116 ? 10.920 -3.551 1.265 1.00 87.25 116 ILE A C 1
ATOM 928 O O . ILE A 1 116 ? 11.903 -3.606 0.525 1.00 87.25 116 ILE A O 1
ATOM 932 N N . GLU A 1 117 ? 9.769 -2.997 0.877 1.00 84.25 117 GLU A N 1
ATOM 933 C CA . GLU A 1 117 ? 9.586 -2.416 -0.453 1.00 84.25 117 GLU A CA 1
ATOM 934 C C . GLU A 1 117 ? 10.542 -1.244 -0.710 1.00 84.25 117 GLU A C 1
ATOM 936 O O . GLU A 1 117 ? 11.127 -1.158 -1.793 1.00 84.25 117 GLU A O 1
ATOM 941 N N . LEU A 1 118 ? 10.762 -0.383 0.286 1.00 83.62 118 LEU A N 1
ATOM 942 C CA . LEU A 1 118 ? 11.703 0.731 0.199 1.00 83.62 118 LEU A CA 1
ATOM 943 C C . LEU A 1 118 ? 13.141 0.242 -0.021 1.00 83.62 118 LEU A C 1
ATOM 945 O O . LEU A 1 118 ? 13.806 0.711 -0.944 1.00 83.62 118 LEU A O 1
ATOM 949 N N . ILE A 1 119 ? 13.610 -0.721 0.778 1.00 85.62 119 ILE A N 1
ATOM 950 C CA . ILE A 1 119 ? 14.972 -1.271 0.669 1.00 85.62 119 ILE A CA 1
ATOM 951 C C . ILE A 1 119 ? 15.195 -1.893 -0.713 1.00 85.62 119 ILE A C 1
ATOM 953 O O . ILE A 1 119 ? 16.201 -1.612 -1.367 1.00 85.62 119 ILE A O 1
ATOM 957 N N . VAL A 1 120 ? 14.241 -2.699 -1.186 1.00 84.44 120 VAL A N 1
ATOM 958 C CA . VAL A 1 120 ? 14.317 -3.334 -2.510 1.00 84.44 120 VAL A CA 1
ATOM 959 C C . VAL A 1 120 ? 14.319 -2.287 -3.626 1.00 84.44 120 VAL A C 1
ATOM 961 O O . VAL A 1 120 ? 15.086 -2.413 -4.578 1.00 84.44 120 VAL A O 1
ATOM 964 N N . SER A 1 121 ? 13.503 -1.236 -3.502 1.00 80.75 121 SER A N 1
ATOM 965 C CA . SER A 1 121 ? 13.463 -0.141 -4.478 1.00 80.75 121 SER A CA 1
ATOM 966 C C . SER A 1 121 ? 14.808 0.571 -4.564 1.00 80.75 121 SER A C 1
ATOM 968 O O . SER A 1 121 ? 15.348 0.712 -5.659 1.00 80.75 121 SER A O 1
ATOM 970 N N . ILE A 1 122 ? 15.380 0.961 -3.420 1.00 83.19 122 ILE A N 1
ATOM 971 C CA . ILE A 1 122 ? 16.688 1.626 -3.363 1.00 83.19 122 ILE A CA 1
ATOM 972 C C . ILE A 1 122 ? 17.746 0.756 -4.037 1.00 83.19 122 ILE A C 1
ATOM 974 O O . ILE A 1 122 ? 18.455 1.247 -4.908 1.00 83.19 122 ILE A O 1
ATOM 978 N N . TYR A 1 123 ? 17.802 -0.536 -3.703 1.00 83.81 123 TYR A N 1
ATOM 979 C CA . TYR A 1 123 ? 18.773 -1.457 -4.290 1.00 83.81 123 TYR A CA 1
ATOM 980 C C . TYR A 1 123 ? 18.659 -1.543 -5.821 1.00 83.81 123 TYR A C 1
ATOM 982 O O . TYR A 1 123 ? 19.658 -1.418 -6.526 1.00 83.81 123 TYR A O 1
ATOM 990 N N . ILE A 1 124 ? 17.444 -1.719 -6.350 1.00 78.81 124 ILE A N 1
ATOM 991 C CA . ILE A 1 124 ? 17.221 -1.850 -7.799 1.00 78.81 124 ILE A CA 1
ATOM 992 C C . ILE A 1 124 ? 17.592 -0.559 -8.538 1.00 78.81 124 ILE A C 1
ATOM 994 O O . ILE A 1 124 ? 18.241 -0.615 -9.585 1.00 78.81 124 ILE A O 1
ATOM 998 N N . PHE A 1 125 ? 17.197 0.603 -8.011 1.00 77.50 125 PHE A N 1
ATOM 999 C CA . PHE A 1 125 ? 17.507 1.879 -8.653 1.00 77.50 125 PHE A CA 1
ATOM 1000 C C . PHE A 1 125 ? 18.990 2.240 -8.562 1.00 77.50 125 PHE A C 1
ATOM 1002 O O . PHE A 1 125 ? 19.514 2.801 -9.519 1.00 77.50 125 PHE A O 1
ATOM 1009 N N . ASP A 1 126 ? 19.668 1.893 -7.469 1.00 80.19 126 ASP A N 1
ATOM 1010 C CA . ASP A 1 126 ? 21.095 2.175 -7.295 1.00 80.19 126 ASP A CA 1
ATOM 1011 C C . ASP A 1 126 ? 21.956 1.372 -8.288 1.00 80.19 126 ASP A C 1
ATOM 1013 O O . ASP A 1 126 ? 22.861 1.902 -8.936 1.00 80.19 126 ASP A O 1
ATOM 1017 N N . VAL A 1 127 ? 21.594 0.103 -8.509 1.00 78.25 127 VAL A N 1
ATOM 1018 C CA . VAL A 1 127 ? 22.228 -0.747 -9.529 1.00 78.25 127 VAL A CA 1
ATOM 1019 C C . VAL A 1 127 ? 21.935 -0.248 -10.951 1.00 78.25 127 VAL A C 1
ATOM 1021 O O . VAL A 1 127 ? 22.805 -0.322 -11.817 1.00 78.25 127 VAL A O 1
ATOM 1024 N N . GLY A 1 128 ? 20.721 0.247 -11.216 1.00 71.12 128 GLY A N 1
ATOM 1025 C CA . GLY A 1 128 ? 20.285 0.636 -12.563 1.00 71.12 128 GLY A CA 1
ATOM 1026 C C . GLY A 1 128 ? 20.650 2.061 -12.998 1.00 71.12 128 GLY A C 1
ATOM 1027 O O . GLY A 1 128 ? 20.862 2.292 -14.187 1.00 71.12 128 GLY A O 1
ATOM 1028 N N . TYR A 1 129 ? 20.711 3.012 -12.065 1.00 71.06 129 TYR A N 1
ATOM 1029 C CA . TYR A 1 129 ? 20.801 4.453 -12.345 1.00 71.06 129 TYR A CA 1
ATOM 1030 C C . TYR A 1 129 ? 21.873 5.171 -11.504 1.00 71.06 129 TYR A C 1
ATOM 1032 O O . TYR A 1 129 ? 21.836 6.397 -11.388 1.00 71.06 129 TYR A O 1
ATOM 1040 N N . SER A 1 130 ? 22.848 4.434 -10.949 1.00 75.12 130 SER A N 1
ATOM 1041 C CA . SER A 1 130 ? 23.847 4.951 -9.997 1.00 75.12 130 SER A CA 1
ATOM 1042 C C . SER A 1 130 ? 23.215 5.433 -8.674 1.00 75.12 130 SER A C 1
ATOM 1044 O O . SER A 1 130 ? 22.008 5.306 -8.468 1.00 75.12 130 SER A O 1
ATOM 1046 N N . HIS A 1 131 ? 24.010 6.053 -7.791 1.00 76.00 131 HIS A N 1
ATOM 1047 C CA . HIS A 1 131 ? 23.642 6.497 -6.430 1.00 76.00 131 HIS A CA 1
ATOM 1048 C C . HIS A 1 131 ? 22.545 7.578 -6.340 1.00 76.00 131 HIS A C 1
ATOM 1050 O O . HIS A 1 131 ? 22.331 8.170 -5.281 1.00 76.00 131 HIS A O 1
ATOM 1056 N N . ALA A 1 132 ? 21.802 7.819 -7.421 1.00 74.31 132 ALA A N 1
ATOM 1057 C CA . ALA A 1 132 ? 20.674 8.740 -7.497 1.00 74.31 132 ALA A CA 1
ATOM 1058 C C . ALA A 1 132 ? 19.523 8.375 -6.537 1.00 74.31 132 ALA A C 1
ATOM 1060 O O . ALA A 1 132 ? 18.894 9.260 -5.959 1.00 74.31 132 ALA A O 1
ATOM 1061 N N . ALA A 1 133 ? 19.251 7.085 -6.320 1.00 74.94 133 ALA A N 1
ATOM 1062 C CA . ALA A 1 133 ? 18.204 6.670 -5.382 1.00 74.94 133 ALA A CA 1
ATOM 1063 C C . ALA A 1 133 ? 18.578 6.958 -3.924 1.00 74.94 133 ALA A C 1
ATOM 1065 O O . ALA A 1 133 ? 17.748 7.439 -3.151 1.00 74.94 133 ALA A O 1
ATOM 1066 N N . LEU A 1 134 ? 19.836 6.708 -3.555 1.00 76.19 134 LEU A N 1
ATOM 1067 C CA . LEU A 1 134 ? 20.328 6.956 -2.204 1.00 76.19 134 LEU A CA 1
ATOM 1068 C C . LEU A 1 134 ? 20.322 8.456 -1.878 1.00 76.19 134 LEU A C 1
ATOM 1070 O O . LEU A 1 134 ? 19.890 8.850 -0.794 1.00 76.19 134 LEU A O 1
ATOM 1074 N N . THR A 1 135 ? 20.746 9.300 -2.824 1.00 78.06 135 THR A N 1
ATOM 1075 C CA . THR A 1 135 ? 20.734 10.761 -2.646 1.00 78.06 135 THR A CA 1
ATOM 1076 C C . THR A 1 135 ? 19.313 11.317 -2.547 1.00 78.06 135 THR A C 1
ATOM 1078 O O . THR A 1 135 ? 19.060 12.167 -1.692 1.00 78.06 135 THR A O 1
ATOM 1081 N N . ALA A 1 136 ? 18.364 10.802 -3.335 1.00 79.06 136 ALA A N 1
ATOM 1082 C CA . ALA A 1 136 ? 16.956 11.191 -3.249 1.00 79.06 136 ALA A CA 1
ATOM 1083 C C . ALA A 1 136 ? 16.325 10.823 -1.893 1.00 79.06 136 ALA A C 1
ATOM 1085 O O . ALA A 1 136 ? 15.638 11.644 -1.282 1.00 79.06 136 ALA A O 1
ATOM 1086 N N . VAL A 1 137 ? 16.592 9.616 -1.384 1.00 81.94 137 VAL A N 1
ATOM 1087 C CA . VAL A 1 137 ? 16.098 9.189 -0.064 1.00 81.94 137 VAL A CA 1
ATOM 1088 C C . VAL A 1 137 ? 16.736 10.012 1.055 1.00 81.94 137 VAL A C 1
ATOM 1090 O O . VAL A 1 137 ? 16.026 10.465 1.952 1.00 81.94 137 VAL A O 1
ATOM 1093 N N . ALA A 1 138 ? 18.042 10.279 0.988 1.00 81.94 138 ALA A N 1
ATOM 1094 C CA . ALA A 1 138 ? 18.723 11.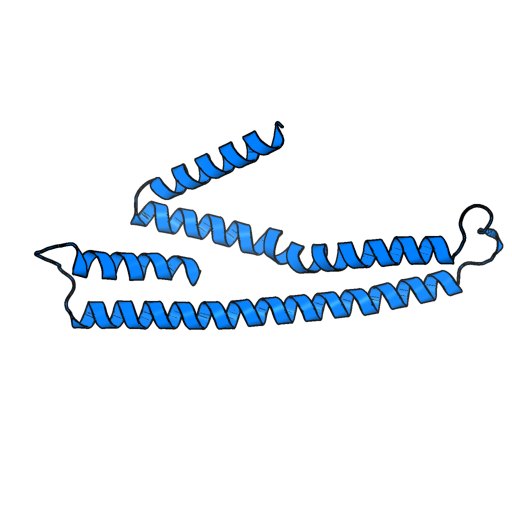132 1.962 1.00 81.94 138 ALA A CA 1
ATOM 1095 C C . ALA A 1 138 ? 18.138 12.557 1.993 1.00 81.94 138 ALA A C 1
ATOM 1097 O O . ALA A 1 138 ? 17.911 13.105 3.072 1.00 81.94 138 ALA A O 1
ATOM 1098 N N . ALA A 1 139 ? 17.827 13.133 0.827 1.00 83.38 139 ALA A N 1
ATOM 1099 C CA . ALA A 1 139 ? 17.171 14.435 0.730 1.00 83.38 139 ALA A CA 1
ATOM 1100 C C . ALA A 1 139 ? 15.762 14.424 1.348 1.00 83.38 139 ALA A C 1
ATOM 1102 O O . ALA A 1 139 ? 15.425 15.327 2.113 1.00 83.38 139 ALA A O 1
ATOM 1103 N N . LEU A 1 140 ? 14.956 13.389 1.082 1.00 84.31 140 LEU A N 1
ATOM 1104 C CA . LEU A 1 140 ? 13.624 13.241 1.683 1.00 84.31 140 LEU A CA 1
ATOM 1105 C C . LEU A 1 140 ? 13.686 13.116 3.209 1.00 84.31 140 LEU A C 1
ATOM 1107 O O . LEU A 1 140 ? 12.886 13.741 3.904 1.00 84.31 140 LEU A O 1
ATOM 1111 N N . VAL A 1 141 ? 14.647 12.354 3.736 1.00 84.75 141 VAL A N 1
ATOM 1112 C CA . VAL A 1 141 ? 14.857 12.220 5.185 1.00 84.75 141 VAL A CA 1
ATOM 1113 C C . VAL A 1 141 ? 15.273 13.555 5.800 1.00 84.75 141 VAL A C 1
ATOM 1115 O O . VAL A 1 141 ? 14.732 13.937 6.834 1.00 84.75 141 VAL A O 1
ATOM 1118 N N . LEU A 1 142 ? 16.177 14.301 5.159 1.00 84.12 142 LEU A N 1
ATOM 1119 C CA . LEU A 1 142 ? 16.577 15.635 5.620 1.00 84.12 142 LEU A CA 1
ATOM 1120 C C . LEU A 1 142 ? 15.402 16.618 5.639 1.00 84.12 142 LEU A C 1
ATOM 1122 O O . LEU A 1 142 ? 15.246 17.354 6.611 1.00 84.12 142 LEU A O 1
ATOM 1126 N N . ILE A 1 143 ? 14.549 16.599 4.611 1.00 84.12 143 ILE A N 1
ATOM 1127 C CA . ILE A 1 143 ? 13.330 17.418 4.564 1.00 84.12 143 ILE A CA 1
ATOM 1128 C C . ILE A 1 143 ? 12.375 17.016 5.692 1.00 84.12 143 ILE A C 1
ATOM 1130 O O . ILE A 1 143 ? 11.877 17.881 6.407 1.00 84.12 143 ILE A O 1
ATOM 1134 N N . ALA A 1 144 ? 12.146 15.717 5.895 1.00 80.81 144 ALA A N 1
ATOM 1135 C CA . ALA A 1 144 ? 11.272 15.224 6.958 1.00 80.81 144 ALA A CA 1
ATOM 1136 C C . ALA A 1 144 ? 11.777 15.610 8.358 1.00 80.81 144 ALA A C 1
ATOM 1138 O O . ALA A 1 144 ? 10.992 16.047 9.198 1.00 80.81 144 ALA A O 1
ATOM 1139 N N . LEU A 1 145 ? 13.087 15.510 8.596 1.00 79.81 145 LEU A N 1
ATOM 1140 C CA . LEU A 1 145 ? 13.710 15.943 9.847 1.00 79.81 145 LEU A CA 1
ATOM 1141 C C . LEU A 1 145 ? 13.618 17.463 10.030 1.00 79.81 145 LEU A C 1
ATOM 1143 O O . LEU A 1 145 ? 13.307 17.913 11.129 1.00 79.81 145 LEU A O 1
ATOM 1147 N N . GLY A 1 146 ? 13.810 18.239 8.959 1.00 73.38 146 GLY A N 1
ATOM 1148 C CA . GLY A 1 146 ? 13.642 19.693 8.971 1.00 73.38 146 GLY A CA 1
ATOM 1149 C C . GLY A 1 146 ? 12.204 20.135 9.260 1.00 73.38 146 GLY A C 1
ATOM 1150 O O . GLY A 1 146 ? 12.004 21.128 9.948 1.00 73.38 146 GLY A O 1
ATOM 1151 N N . MET A 1 147 ? 11.194 19.382 8.813 1.00 60.78 147 MET A N 1
ATOM 1152 C CA . MET A 1 147 ? 9.787 19.645 9.151 1.00 60.78 147 MET A CA 1
ATOM 1153 C C . MET A 1 147 ? 9.436 19.292 10.603 1.00 60.78 147 MET A C 1
ATOM 1155 O O . MET A 1 147 ? 8.543 19.910 11.165 1.00 60.78 147 MET A O 1
ATOM 1159 N N . CYS A 1 148 ? 10.131 18.335 11.228 1.00 54.06 148 CYS A N 1
ATOM 1160 C CA . CYS A 1 148 ? 9.949 18.009 12.650 1.00 54.06 148 CYS A CA 1
ATOM 1161 C C . CYS A 1 148 ? 10.572 19.045 13.601 1.00 54.06 148 CYS A C 1
ATOM 1163 O O . CYS A 1 148 ? 10.320 18.987 14.804 1.00 54.06 148 CYS A O 1
ATOM 1165 N N . THR A 1 149 ? 11.401 19.962 13.093 1.00 53.38 149 THR A N 1
ATOM 1166 C CA . THR A 1 149 ? 12.046 21.017 13.892 1.00 53.38 149 THR A CA 1
ATOM 1167 C C . THR A 1 149 ? 11.293 22.354 13.908 1.00 53.38 149 THR A C 1
ATOM 1169 O O . THR A 1 149 ? 11.804 23.302 14.505 1.00 53.38 149 THR A O 1
ATOM 1172 N N . TYR A 1 150 ? 10.098 22.437 13.305 1.00 43.84 150 TYR A N 1
ATOM 1173 C CA . TYR A 1 150 ? 9.232 23.628 13.305 1.00 43.84 150 TYR A CA 1
ATOM 1174 C C . TYR A 1 150 ? 7.849 23.347 13.893 1.00 43.84 150 TYR A C 1
ATOM 1176 O O . TYR A 1 150 ? 7.321 22.235 13.671 1.00 43.84 150 TYR A O 1
#